Protein AF-A0A6P1C0Z7-F1 (afdb_monomer_lite)

pLDDT: mean 89.21, std 9.03, range [51.41, 97.88]

Secondary structure (DSSP, 8-state):
---SPPP-PPP--HHHHHHTS--EEEEE--STT--EEEEEEEEEEE-TTS-EEEETTEEEEEPP-SEEEEEEEE-S--

Structure (mmCIF, N/CA/C/O backbone):
data_AF-A0A6P1C0Z7-F1
#
_entry.id   AF-A0A6P1C0Z7-F1
#
loop_
_atom_site.group_PDB
_atom_site.id
_atom_site.type_symbol
_atom_site.label_atom_id
_atom_site.label_alt_id
_atom_site.label_comp_id
_atom_site.label_asym_id
_atom_site.label_entity_id
_atom_site.label_seq_id
_atom_site.pdbx_PDB_ins_code
_atom_site.Cartn_x
_atom_site.Cartn_y
_atom_site.Cartn_z
_atom_site.occupancy
_atom_site.B_iso_or_equiv
_atom_site.auth_seq_id
_atom_site.auth_comp_id
_atom_site.auth_asym_id
_atom_site.auth_atom_id
_atom_site.pdbx_PDB_model_num
ATOM 1 N N . PRO A 1 1 ? 25.627 -2.529 -30.055 1.00 70.25 1 PRO A N 1
ATOM 2 C CA . PRO A 1 1 ? 25.061 -3.612 -29.205 1.00 70.25 1 PRO A CA 1
ATOM 3 C C . PRO A 1 1 ? 24.770 -3.102 -27.785 1.00 70.25 1 PRO A C 1
ATOM 5 O O . PRO A 1 1 ? 25.518 -2.266 -27.285 1.00 70.25 1 PRO A O 1
ATOM 8 N N . ARG A 1 2 ? 23.677 -3.557 -27.160 1.00 68.00 2 ARG A N 1
ATOM 9 C CA . ARG A 1 2 ? 23.300 -3.156 -25.791 1.00 68.00 2 ARG A CA 1
ATOM 10 C C . ARG A 1 2 ? 24.214 -3.879 -24.791 1.00 68.00 2 ARG A C 1
ATOM 12 O O . ARG A 1 2 ? 24.387 -5.084 -24.924 1.00 68.00 2 ARG A O 1
ATOM 19 N N . LYS A 1 3 ? 24.816 -3.151 -23.841 1.00 74.81 3 LYS A N 1
ATOM 20 C CA . LYS A 1 3 ? 25.781 -3.704 -22.864 1.00 74.81 3 LYS A CA 1
ATOM 21 C C . LYS A 1 3 ? 25.146 -4.193 -21.556 1.00 74.81 3 LYS A C 1
ATOM 23 O O . LYS A 1 3 ? 25.762 -4.992 -20.866 1.00 74.81 3 LYS A O 1
ATOM 28 N N . HIS A 1 4 ? 23.945 -3.724 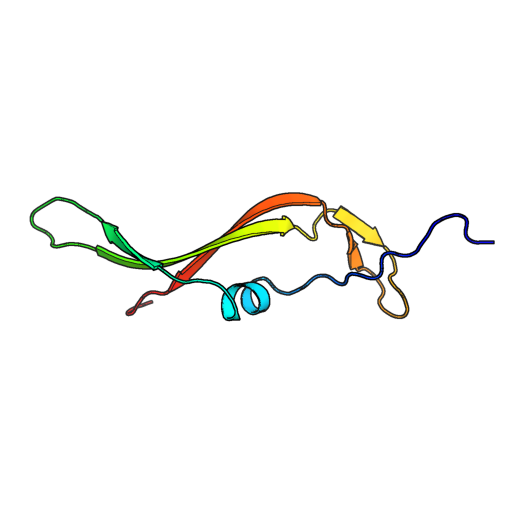-21.216 1.00 71.44 4 HIS A N 1
ATOM 29 C CA . HIS A 1 4 ? 23.302 -4.000 -19.929 1.00 71.44 4 HIS A CA 1
ATOM 30 C C . HIS A 1 4 ? 21.974 -4.739 -20.098 1.00 71.44 4 HIS A C 1
ATOM 32 O O . HIS A 1 4 ? 21.280 -4.568 -21.104 1.00 71.44 4 HIS A O 1
ATOM 38 N N . HIS A 1 5 ? 21.648 -5.556 -19.096 1.00 75.62 5 HIS A N 1
ATOM 39 C CA . HIS A 1 5 ? 20.376 -6.259 -18.984 1.00 75.62 5 HIS A CA 1
ATOM 40 C C . HIS A 1 5 ? 19.219 -5.261 -18.824 1.00 75.62 5 HIS A C 1
ATOM 42 O O . HIS A 1 5 ? 19.364 -4.235 -18.159 1.00 75.62 5 HIS A O 1
ATOM 48 N N . VAL A 1 6 ? 18.080 -5.556 -19.450 1.00 73.00 6 VAL A N 1
ATOM 49 C CA . VAL A 1 6 ? 16.846 -4.783 -19.271 1.00 73.00 6 VAL A CA 1
ATOM 50 C C . VAL A 1 6 ? 16.111 -5.386 -18.076 1.00 73.00 6 VAL A C 1
ATOM 52 O O . VAL A 1 6 ? 15.814 -6.574 -18.146 1.00 73.00 6 VAL A O 1
ATOM 55 N N . PRO A 1 7 ? 15.826 -4.617 -17.008 1.00 73.88 7 PRO A N 1
ATOM 56 C CA . PRO A 1 7 ? 15.016 -5.097 -15.895 1.00 73.88 7 PRO A CA 1
ATOM 57 C C . PRO A 1 7 ? 13.685 -5.650 -16.401 1.00 73.88 7 PRO A C 1
ATOM 59 O O . PRO A 1 7 ? 13.067 -5.059 -17.285 1.00 73.88 7 PRO A O 1
ATOM 62 N N . ASP A 1 8 ? 13.248 -6.770 -15.843 1.00 75.12 8 ASP A N 1
ATOM 63 C CA . ASP A 1 8 ? 12.014 -7.464 -16.210 1.00 75.12 8 ASP A CA 1
ATOM 64 C C . ASP A 1 8 ? 10.829 -7.122 -15.291 1.00 75.12 8 ASP A C 1
ATOM 66 O O . ASP A 1 8 ? 9.691 -7.483 -15.588 1.00 75.12 8 ASP A O 1
ATOM 70 N N . ILE A 1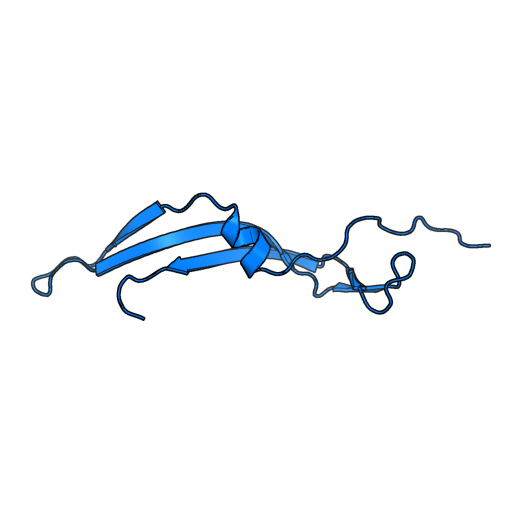 9 ? 11.075 -6.380 -14.207 1.00 78.19 9 ILE A N 1
ATOM 71 C CA . ILE A 1 9 ? 10.061 -5.995 -13.223 1.00 78.19 9 ILE A CA 1
ATOM 72 C C . ILE A 1 9 ? 9.423 -4.660 -13.619 1.00 78.19 9 ILE A C 1
ATOM 74 O O . ILE A 1 9 ? 10.090 -3.626 -13.675 1.00 78.19 9 ILE A O 1
ATOM 78 N N . LEU A 1 10 ? 8.111 -4.679 -13.855 1.00 87.31 10 LEU A N 1
ATOM 79 C CA . LEU A 1 10 ? 7.303 -3.473 -14.040 1.00 87.31 10 LEU A CA 1
ATOM 80 C C . LEU A 1 10 ? 6.902 -2.871 -12.690 1.00 87.31 10 LEU A C 1
ATOM 82 O O . LEU A 1 10 ? 6.749 -3.588 -11.698 1.00 87.31 10 LEU A O 1
ATOM 86 N N . SER A 1 11 ? 6.684 -1.555 -12.662 1.00 88.94 11 SER A N 1
ATOM 87 C CA . SER A 1 11 ? 6.073 -0.915 -11.499 1.00 88.94 11 SER A CA 1
ATOM 88 C C . SER A 1 11 ? 4.633 -1.406 -11.316 1.00 88.94 11 SER A C 1
ATOM 90 O O . SER A 1 11 ? 3.924 -1.724 -12.272 1.00 88.94 11 SER A O 1
ATOM 92 N N . ILE A 1 12 ? 4.206 -1.497 -10.059 1.00 91.56 12 ILE A N 1
ATOM 93 C CA . ILE A 1 12 ? 2.865 -1.940 -9.670 1.00 91.56 12 ILE A CA 1
ATOM 94 C C . ILE A 1 12 ? 2.195 -0.776 -8.946 1.00 91.56 12 ILE A C 1
ATOM 96 O O . ILE A 1 12 ? 2.837 -0.083 -8.154 1.00 91.56 12 ILE A O 1
ATOM 100 N N . ALA A 1 13 ? 0.907 -0.548 -9.205 1.00 93.94 13 ALA A N 1
ATOM 101 C CA . ALA A 1 13 ? 0.173 0.502 -8.512 1.00 93.94 13 ALA A CA 1
A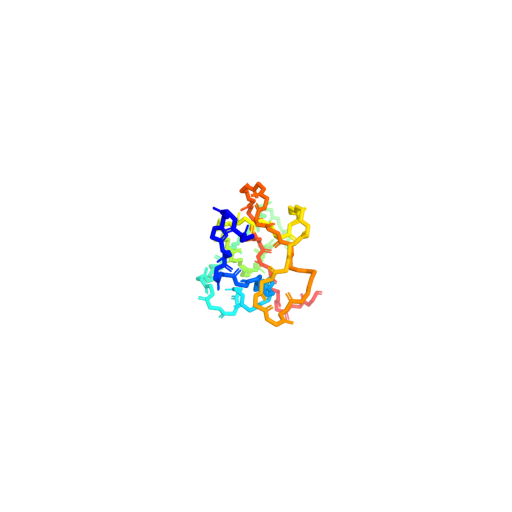TOM 102 C C . ALA A 1 13 ? 0.094 0.208 -7.002 1.00 93.94 13 ALA A C 1
ATOM 104 O O . ALA A 1 13 ? -0.124 -0.933 -6.587 1.00 93.94 13 ALA A O 1
ATOM 105 N N . ALA A 1 14 ? 0.206 1.249 -6.173 1.00 95.25 14 ALA A N 1
ATOM 106 C CA . ALA A 1 14 ? 0.152 1.115 -4.715 1.00 95.25 14 ALA A CA 1
ATOM 107 C C . ALA A 1 14 ? -1.129 0.406 -4.234 1.00 95.25 14 ALA A C 1
ATOM 109 O O . ALA A 1 14 ? -1.076 -0.449 -3.350 1.00 95.25 14 ALA A O 1
ATOM 110 N N . GLU A 1 15 ? -2.270 0.704 -4.863 1.00 95.69 15 GLU A N 1
ATOM 111 C CA . GLU A 1 15 ? -3.553 0.051 -4.583 1.00 95.69 15 GLU A CA 1
ATOM 112 C C . GLU A 1 15 ? -3.500 -1.464 -4.826 1.00 95.69 15 GLU A C 1
ATOM 114 O O . GLU A 1 15 ? -3.946 -2.240 -3.982 1.00 95.69 15 GLU A O 1
ATOM 119 N N . GLN A 1 16 ? -2.895 -1.903 -5.934 1.00 96.44 16 GLN A N 1
ATOM 120 C CA . GLN A 1 16 ? -2.770 -3.327 -6.262 1.00 96.44 16 GLN A CA 1
ATOM 121 C C . GLN A 1 16 ? -1.899 -4.068 -5.241 1.00 96.44 16 GLN A C 1
ATOM 123 O O . GLN A 1 16 ? -2.238 -5.181 -4.836 1.00 96.44 16 GLN A O 1
ATOM 128 N N . MET A 1 17 ? -0.810 -3.449 -4.768 1.00 95.81 17 MET A N 1
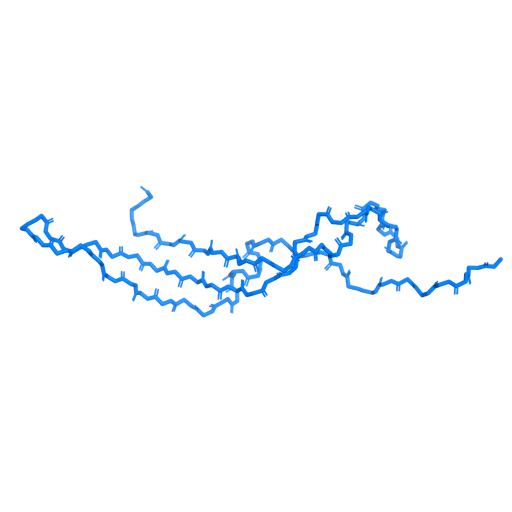ATOM 129 C CA . MET A 1 17 ? 0.004 -4.030 -3.693 1.00 95.81 17 MET A CA 1
ATOM 130 C C . MET A 1 17 ? -0.812 -4.171 -2.400 1.00 95.81 17 MET A C 1
ATOM 132 O O . MET A 1 17 ? -0.804 -5.229 -1.766 1.00 95.81 17 MET A O 1
ATOM 136 N N . LEU A 1 18 ? -1.568 -3.130 -2.035 1.00 97.00 18 LEU A N 1
ATOM 137 C CA . LEU A 1 18 ? -2.399 -3.102 -0.829 1.00 97.00 18 LEU A CA 1
ATOM 138 C C . LEU A 1 18 ? -3.587 -4.074 -0.871 1.00 97.00 18 LEU A C 1
ATOM 140 O O . LEU A 1 18 ? -3.977 -4.591 0.180 1.00 97.00 18 LEU A O 1
ATOM 144 N N . ALA A 1 19 ? -4.129 -4.372 -2.054 1.00 95.81 19 ALA A N 1
ATOM 145 C CA . ALA A 1 19 ? -5.219 -5.334 -2.226 1.00 95.81 19 ALA A CA 1
ATOM 146 C C . ALA A 1 19 ? -4.852 -6.735 -1.701 1.00 95.81 19 ALA A C 1
ATOM 148 O O . ALA A 1 19 ? -5.688 -7.424 -1.121 1.00 95.81 19 ALA A O 1
ATOM 149 N N . SER A 1 20 ? -3.582 -7.128 -1.841 1.00 94.56 20 SER A N 1
ATOM 150 C CA . SER A 1 20 ? -3.042 -8.407 -1.348 1.00 94.56 20 SER A CA 1
ATOM 151 C C . SER A 1 20 ? -2.427 -8.344 0.059 1.00 94.56 20 SER A C 1
ATOM 153 O O . SER A 1 20 ? -1.941 -9.352 0.580 1.00 94.56 20 SER A O 1
ATOM 155 N N . ALA A 1 21 ? -2.413 -7.169 0.693 1.00 96.62 21 ALA A N 1
ATOM 156 C CA . ALA A 1 21 ? -1.678 -6.953 1.931 1.00 96.62 21 ALA A CA 1
ATOM 157 C C . ALA A 1 21 ? -2.356 -7.561 3.168 1.00 96.62 21 ALA A C 1
ATOM 159 O O . ALA A 1 21 ? -3.569 -7.762 3.234 1.00 96.62 21 ALA A O 1
ATOM 160 N N . LYS A 1 22 ? -1.558 -7.791 4.219 1.00 96.94 22 LYS A N 1
ATOM 161 C CA . LYS A 1 22 ? -2.072 -8.187 5.536 1.00 96.94 22 LYS A CA 1
ATOM 162 C C . LYS A 1 22 ? -2.531 -6.954 6.311 1.00 96.94 22 LYS A C 1
ATOM 164 O O . LYS A 1 22 ? -1.715 -6.180 6.805 1.00 96.94 22 LYS A O 1
ATOM 169 N N . TRP A 1 23 ? -3.843 -6.819 6.457 1.00 97.44 23 TRP A N 1
ATOM 170 C CA . TRP A 1 23 ? -4.474 -5.733 7.201 1.00 97.44 23 TRP A CA 1
ATOM 171 C C . TRP A 1 23 ? -4.608 -6.064 8.688 1.00 97.44 23 TRP A C 1
ATOM 173 O O . TRP A 1 23 ? -5.004 -7.172 9.054 1.00 97.44 23 TRP A O 1
ATOM 183 N N . LYS A 1 24 ? -4.344 -5.083 9.552 1.00 97.31 24 LYS A N 1
ATOM 184 C CA . LYS A 1 24 ? -4.529 -5.184 11.004 1.00 97.31 24 LYS A CA 1
ATOM 185 C C . LYS A 1 24 ? -5.431 -4.070 11.505 1.00 97.31 24 LYS A C 1
ATOM 187 O O . LYS A 1 24 ? -5.236 -2.906 11.169 1.00 97.31 24 LYS A O 1
ATOM 192 N N . THR A 1 25 ? -6.398 -4.425 12.342 1.00 96.00 25 THR A N 1
ATOM 193 C CA . THR A 1 25 ? -7.202 -3.437 13.063 1.00 96.00 25 THR A CA 1
ATOM 194 C C . THR A 1 25 ? -6.364 -2.843 14.185 1.00 96.00 25 THR A C 1
ATOM 196 O O . THR A 1 25 ? -5.902 -3.563 15.069 1.00 96.00 25 THR A O 1
ATOM 199 N N . VAL A 1 26 ? -6.197 -1.527 14.162 1.00 94.62 26 VAL A N 1
ATOM 200 C CA . VAL A 1 26 ? -5.530 -0.766 15.217 1.00 94.62 26 VAL A CA 1
ATOM 201 C C . VAL A 1 26 ? -6.588 0.059 15.932 1.00 94.62 26 VAL A C 1
ATOM 203 O O . VAL A 1 26 ? -7.454 0.663 15.298 1.00 94.62 26 VAL A O 1
ATOM 206 N N . SER A 1 27 ? -6.527 0.077 17.263 1.00 92.94 27 SER A N 1
ATOM 207 C CA . SER A 1 27 ? -7.356 0.954 18.085 1.00 92.94 27 SER A CA 1
ATOM 208 C C . SER A 1 27 ? -6.480 1.863 18.929 1.00 92.94 27 SER A C 1
ATOM 210 O O . SER A 1 27 ? -5.613 1.365 19.647 1.00 92.94 27 SER A O 1
ATOM 212 N N . TRP A 1 28 ? -6.722 3.166 18.877 1.00 93.50 28 TRP A N 1
ATOM 213 C CA . TRP A 1 28 ? -5.926 4.164 19.591 1.00 93.50 28 TRP A CA 1
ATOM 214 C C . TRP A 1 28 ? -6.823 5.214 20.244 1.00 93.50 28 TRP A C 1
ATOM 216 O O . TRP A 1 28 ? -8.052 5.131 20.174 1.00 93.50 28 TRP A O 1
ATOM 226 N N . ARG A 1 29 ? -6.177 6.198 20.878 1.00 93.62 29 ARG A N 1
ATOM 227 C CA . ARG A 1 29 ? -6.752 7.193 21.791 1.00 93.62 29 ARG A CA 1
ATOM 228 C C . ARG A 1 29 ? -7.093 6.604 23.163 1.00 93.62 29 ARG A C 1
ATOM 230 O O . ARG A 1 29 ? -7.831 5.629 23.280 1.00 93.62 29 ARG A O 1
ATOM 237 N N . SER A 1 30 ? -6.551 7.248 24.192 1.00 86.56 30 SER A N 1
ATOM 238 C CA . SER A 1 30 ? -6.937 7.068 25.591 1.00 86.56 30 SER A CA 1
ATOM 239 C C . SER A 1 30 ? -7.659 8.338 26.045 1.00 86.56 30 SER A C 1
ATOM 241 O O . SER A 1 30 ? -7.207 9.436 25.723 1.00 86.56 30 SER A O 1
ATOM 243 N N . GLY A 1 31 ? -8.810 8.206 26.705 1.00 88.06 31 GLY A N 1
ATOM 244 C CA . GLY A 1 31 ? -9.644 9.330 27.144 1.00 88.06 31 GLY A CA 1
ATOM 245 C C . GLY A 1 31 ? -11.145 9.056 27.022 1.00 88.06 31 GLY A C 1
ATOM 246 O O . GLY A 1 31 ? -11.566 7.994 26.565 1.00 88.06 31 GLY A O 1
ATOM 247 N N . THR A 1 32 ? -11.971 10.030 27.408 1.00 92.56 32 THR A N 1
ATOM 248 C CA . THR A 1 32 ? -13.435 9.870 27.527 1.00 92.56 32 THR A CA 1
ATOM 249 C C . THR A 1 32 ? -14.192 9.929 26.199 1.00 92.56 32 THR A C 1
ATOM 251 O O . THR A 1 32 ? -15.325 9.469 26.121 1.00 92.56 32 THR A O 1
ATOM 254 N N . LYS A 1 33 ? -13.572 10.421 25.118 1.00 87.38 33 LYS A N 1
ATOM 255 C CA . LYS A 1 33 ? -14.212 10.529 23.791 1.00 87.38 33 LYS A CA 1
ATOM 256 C C . LYS A 1 33 ? -14.335 9.188 23.035 1.00 87.38 33 LYS A C 1
ATOM 258 O O . LYS A 1 33 ? -14.722 9.187 21.872 1.00 87.38 33 LYS A O 1
ATOM 263 N N . GLY A 1 34 ? -14.007 8.052 23.658 1.00 89.62 34 GLY A N 1
ATOM 264 C CA . GLY A 1 34 ? -14.040 6.709 23.054 1.00 89.62 34 GLY A CA 1
ATOM 265 C C . GLY A 1 34 ? -12.776 6.362 22.256 1.00 89.62 34 GLY A C 1
ATOM 266 O O . GLY A 1 34 ? -11.967 7.240 21.961 1.00 89.62 34 GLY A O 1
ATOM 267 N N . ARG A 1 35 ? -12.579 5.091 21.887 1.00 91.31 35 ARG A N 1
ATOM 268 C CA . ARG A 1 35 ? -11.407 4.645 21.100 1.00 91.31 35 ARG A CA 1
ATOM 269 C C . ARG A 1 35 ? -11.642 4.847 19.605 1.00 91.31 35 ARG A C 1
ATOM 271 O O . ARG A 1 35 ? -12.703 4.492 19.099 1.00 91.31 35 ARG A O 1
ATOM 278 N N . LEU A 1 36 ? -10.634 5.361 18.907 1.00 91.94 36 LEU A N 1
ATOM 279 C CA . LEU A 1 36 ? -10.598 5.345 17.445 1.00 91.94 36 LEU A CA 1
ATOM 280 C C . LEU A 1 36 ? -10.219 3.943 16.967 1.00 91.94 36 LEU A C 1
ATOM 282 O O . LEU A 1 36 ? -9.473 3.242 17.654 1.00 91.94 36 LEU A O 1
ATOM 286 N N . LYS A 1 37 ? -10.752 3.528 15.815 1.00 92.88 37 LYS A N 1
ATOM 287 C CA . LYS A 1 37 ? -10.460 2.235 15.186 1.00 92.88 37 LYS A CA 1
ATOM 288 C C . LYS A 1 37 ? -10.358 2.406 13.673 1.00 92.88 37 LYS A C 1
ATOM 290 O O . LYS A 1 37 ? -11.252 2.989 13.070 1.00 92.88 37 LYS A O 1
ATOM 295 N N . ALA A 1 38 ? -9.313 1.846 13.076 1.00 95.25 38 ALA A N 1
ATOM 296 C CA . ALA A 1 38 ? -9.163 1.713 11.628 1.00 95.25 38 ALA A CA 1
ATOM 297 C C . ALA A 1 38 ? -8.327 0.472 11.304 1.00 95.25 38 ALA A C 1
ATOM 299 O O . ALA A 1 38 ? -7.674 -0.099 12.187 1.00 95.25 38 ALA A O 1
ATOM 300 N N . ARG A 1 39 ? -8.359 0.035 10.045 1.00 96.38 39 ARG A N 1
ATOM 301 C CA . ARG A 1 39 ? -7.494 -1.039 9.552 1.00 96.38 39 ARG A CA 1
ATOM 302 C C . ARG A 1 39 ? -6.315 -0.422 8.818 1.00 96.38 39 ARG A C 1
ATOM 304 O O . ARG A 1 39 ? -6.508 0.436 7.964 1.00 96.38 39 ARG A O 1
ATOM 311 N N . PHE A 1 40 ? -5.118 -0.899 9.127 1.00 97.06 40 PHE A N 1
ATOM 312 C CA . PHE A 1 40 ? -3.892 -0.487 8.458 1.00 97.06 40 PHE A CA 1
ATOM 313 C C . PHE A 1 40 ? -3.179 -1.681 7.838 1.00 97.06 40 PHE A C 1
ATOM 315 O O . PHE A 1 40 ? -3.203 -2.785 8.389 1.00 97.06 40 PHE A O 1
ATOM 322 N N . ALA A 1 41 ? -2.511 -1.439 6.719 1.00 97.88 41 ALA A N 1
ATOM 323 C CA . ALA A 1 41 ? -1.511 -2.326 6.142 1.00 97.88 41 ALA A CA 1
ATOM 324 C C . ALA A 1 41 ? -0.200 -1.54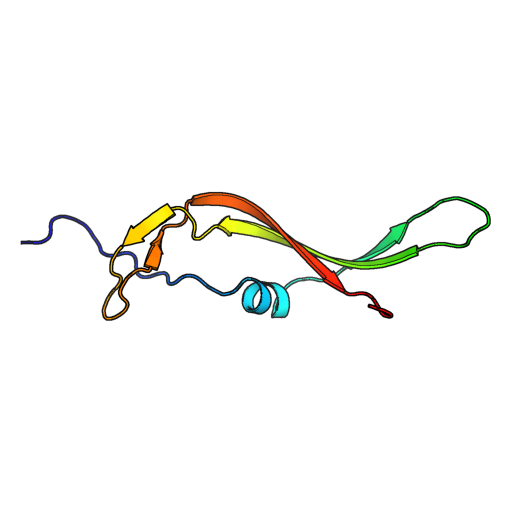9 5.988 1.00 97.88 41 ALA A C 1
ATOM 326 O O . ALA A 1 41 ? -0.221 -0.352 5.715 1.00 97.88 41 ALA A O 1
ATOM 327 N N . ALA A 1 42 ? 0.930 -2.229 6.169 1.00 97.62 42 ALA A N 1
ATOM 328 C CA . ALA A 1 42 ? 2.256 -1.649 6.004 1.00 97.62 42 ALA A CA 1
ATOM 329 C C . ALA A 1 42 ? 3.124 -2.608 5.189 1.00 97.62 42 ALA A C 1
ATOM 331 O O . ALA A 1 42 ? 3.262 -3.777 5.558 1.00 97.62 42 ALA A O 1
ATOM 332 N N . LEU A 1 43 ? 3.695 -2.119 4.090 1.00 97.38 43 LEU A N 1
ATOM 333 C CA . LEU A 1 43 ? 4.599 -2.880 3.230 1.00 97.38 43 LEU A CA 1
ATOM 334 C C . LEU A 1 43 ? 5.898 -2.109 3.045 1.00 97.38 43 LEU A C 1
ATOM 336 O O . LEU A 1 43 ? 5.880 -0.894 2.841 1.00 97.38 43 LEU A O 1
ATOM 340 N N . ARG A 1 44 ? 7.018 -2.830 3.076 1.00 97.19 44 ARG A N 1
ATOM 341 C CA . ARG A 1 44 ? 8.304 -2.288 2.650 1.00 97.19 44 ARG A CA 1
ATOM 342 C C . ARG A 1 44 ? 8.362 -2.356 1.127 1.00 97.19 44 ARG A C 1
ATOM 344 O O . ARG A 1 44 ? 8.186 -3.432 0.559 1.00 97.19 44 ARG A O 1
ATOM 351 N N . VAL A 1 45 ? 8.545 -1.212 0.481 1.00 95.69 45 VAL A N 1
ATOM 352 C CA . VAL A 1 45 ? 8.539 -1.085 -0.983 1.00 95.69 45 VAL A CA 1
ATOM 353 C C . VAL A 1 45 ? 9.740 -0.270 -1.439 1.00 95.69 45 VAL A C 1
ATOM 355 O O . VAL A 1 45 ? 10.350 0.438 -0.642 1.00 95.69 45 VAL A O 1
ATOM 358 N N . ARG A 1 46 ? 10.061 -0.333 -2.728 1.00 95.06 46 ARG A N 1
ATOM 359 C CA . ARG A 1 46 ? 10.912 0.659 -3.390 1.00 95.06 46 ARG A CA 1
ATOM 360 C C . ARG A 1 46 ? 10.028 1.465 -4.321 1.00 95.06 46 ARG A C 1
ATOM 362 O O . ARG A 1 46 ? 9.357 0.876 -5.170 1.00 95.06 46 ARG A O 1
ATOM 369 N N . THR A 1 47 ? 9.972 2.773 -4.115 1.00 93.12 47 THR A N 1
ATOM 370 C CA . THR A 1 47 ? 9.108 3.647 -4.912 1.00 93.12 47 THR A CA 1
ATOM 371 C C . THR A 1 47 ? 9.596 3.649 -6.356 1.00 93.12 47 THR A C 1
ATOM 373 O O . THR A 1 47 ? 10.794 3.635 -6.607 1.00 93.12 47 THR A O 1
ATOM 376 N N . ALA A 1 48 ? 8.689 3.630 -7.329 1.00 93.12 48 ALA A N 1
ATOM 377 C CA . ALA A 1 48 ? 9.055 3.777 -8.735 1.00 93.12 48 ALA A CA 1
ATOM 378 C C . ALA A 1 48 ? 9.264 5.267 -9.069 1.00 93.12 48 ALA A C 1
ATOM 380 O O . ALA A 1 48 ? 8.516 5.841 -9.855 1.00 93.12 48 ALA A O 1
ATOM 381 N N . ASP A 1 49 ? 10.231 5.905 -8.412 1.00 91.50 49 ASP A N 1
ATOM 382 C CA . ASP A 1 49 ? 10.611 7.317 -8.564 1.00 91.50 49 ASP A CA 1
ATOM 383 C C . ASP A 1 49 ? 12.058 7.497 -9.060 1.00 91.50 49 ASP A C 1
ATOM 385 O O . ASP A 1 49 ? 12.514 8.623 -9.261 1.00 91.50 49 ASP A O 1
ATOM 389 N N . GLY A 1 50 ? 12.770 6.398 -9.325 1.00 90.81 50 GLY A N 1
ATOM 390 C CA . GLY A 1 50 ? 14.083 6.420 -9.957 1.00 90.81 50 GLY A CA 1
ATOM 391 C C . GLY A 1 50 ? 14.034 6.870 -11.426 1.00 90.81 50 GLY A C 1
ATOM 392 O O . GLY A 1 50 ? 12.957 7.095 -11.987 1.00 90.81 50 GLY A O 1
ATOM 393 N N . PRO A 1 51 ? 15.197 6.994 -12.093 1.00 89.81 51 PRO A N 1
ATOM 394 C CA . PRO A 1 51 ? 15.268 7.437 -13.483 1.00 89.81 51 PRO A CA 1
ATOM 395 C C . PRO A 1 51 ? 14.395 6.586 -14.421 1.00 89.81 51 PRO A C 1
ATOM 397 O O . PRO A 1 51 ? 14.335 5.364 -14.253 1.00 89.81 51 PRO A O 1
ATOM 400 N N . PRO A 1 52 ? 13.731 7.194 -15.420 1.00 89.06 52 PRO A N 1
ATOM 401 C CA . PRO A 1 52 ? 12.924 6.447 -16.370 1.00 89.06 52 PRO A CA 1
ATOM 402 C C . PRO A 1 52 ? 13.804 5.624 -17.318 1.00 89.06 52 PRO A C 1
ATOM 404 O O . PRO A 1 52 ? 14.802 6.101 -17.862 1.00 89.06 52 PRO A O 1
ATOM 407 N N . GLN A 1 53 ? 13.389 4.389 -17.572 1.00 87.00 53 GLN A N 1
ATOM 408 C CA . GLN A 1 53 ? 14.015 3.457 -18.495 1.00 87.00 53 GLN A CA 1
ATOM 409 C C . GLN A 1 53 ? 12.944 2.758 -19.343 1.00 87.00 53 GLN A C 1
ATOM 411 O O . GLN A 1 53 ? 11.799 2.573 -18.938 1.00 87.00 53 GLN A O 1
ATOM 416 N N . ARG A 1 54 ? 13.305 2.362 -20.565 1.00 85.38 54 ARG A N 1
ATOM 417 C CA . ARG A 1 54 ? 12.451 1.498 -21.385 1.00 85.38 54 ARG A CA 1
ATOM 418 C C . ARG A 1 54 ? 12.604 0.046 -20.935 1.00 85.38 54 ARG A C 1
ATOM 420 O O . ARG A 1 54 ? 13.720 -0.476 -20.935 1.00 85.38 54 ARG A O 1
ATOM 427 N N . ILE A 1 55 ? 11.486 -0.602 -20.628 1.00 85.06 55 ILE A N 1
ATOM 428 C CA . ILE A 1 55 ? 11.408 -2.024 -20.286 1.00 85.06 55 ILE A CA 1
ATOM 429 C C . ILE A 1 55 ? 10.536 -2.698 -21.350 1.00 85.06 55 ILE A C 1
ATOM 431 O O . ILE A 1 55 ? 9.348 -2.412 -21.454 1.00 85.06 55 ILE A O 1
ATOM 435 N N . TRP A 1 56 ? 11.134 -3.551 -22.186 1.00 82.56 56 TRP A N 1
ATOM 436 C CA . TRP A 1 56 ? 10.462 -4.198 -23.326 1.00 82.56 56 TRP A CA 1
ATOM 437 C C . TRP A 1 56 ? 9.755 -3.204 -24.283 1.00 82.56 56 TRP A C 1
ATOM 439 O O . TRP A 1 56 ? 10.387 -2.301 -24.856 1.00 82.56 56 TRP A O 1
ATOM 449 N N . ASP A 1 57 ? 8.450 -3.387 -24.496 1.00 83.38 57 ASP A N 1
ATOM 450 C CA . ASP A 1 57 ? 7.549 -2.514 -25.254 1.00 83.38 57 ASP A CA 1
ATOM 451 C C . ASP A 1 57 ? 7.067 -1.303 -24.434 1.00 83.38 57 ASP A C 1
ATOM 453 O O . ASP A 1 57 ? 6.586 -0.326 -25.010 1.00 83.38 57 ASP A O 1
ATOM 457 N N . LYS A 1 58 ? 7.247 -1.319 -23.107 1.00 81.12 58 LYS A N 1
ATOM 458 C CA . LYS A 1 58 ? 6.847 -0.235 -22.205 1.00 81.12 58 LYS A CA 1
ATOM 459 C C . LYS A 1 58 ? 7.910 0.864 -22.169 1.00 81.12 58 LYS A C 1
ATOM 461 O O . LYS A 1 58 ? 9.025 0.691 -21.670 1.00 81.12 58 LYS A O 1
ATOM 466 N N . GLY A 1 59 ? 7.558 2.030 -22.706 1.00 79.50 59 GLY A N 1
ATOM 467 C CA . GLY A 1 59 ? 8.330 3.260 -22.524 1.00 79.50 59 GLY A CA 1
ATOM 468 C C . GLY A 1 59 ? 8.144 3.854 -21.122 1.00 79.50 59 GLY A C 1
ATOM 469 O O . GLY A 1 59 ? 7.137 3.589 -20.471 1.00 79.50 59 GLY A O 1
ATOM 470 N N . GLN A 1 60 ? 9.108 4.675 -20.684 1.00 81.44 60 GLN A N 1
ATOM 471 C CA . GLN A 1 60 ? 9.020 5.519 -19.477 1.00 81.44 60 GLN A CA 1
ATOM 472 C C . GLN A 1 60 ? 8.673 4.766 -18.175 1.00 81.44 60 GLN A C 1
ATOM 474 O O . GLN A 1 60 ? 7.870 5.234 -17.374 1.00 81.44 60 GLN A O 1
ATOM 479 N N . GLN A 1 61 ? 9.266 3.591 -17.946 1.00 89.62 61 GLN A N 1
ATOM 480 C CA . GLN A 1 61 ? 9.149 2.902 -16.659 1.00 89.62 61 GLN A CA 1
ATOM 481 C C . GLN A 1 61 ? 10.168 3.472 -15.678 1.00 89.62 61 GLN A C 1
ATOM 483 O O . GLN A 1 61 ? 11.365 3.444 -15.947 1.00 89.62 61 GLN A O 1
ATOM 488 N N . HIS A 1 62 ? 9.707 3.983 -14.542 1.00 88.12 62 HIS A N 1
ATOM 489 C CA . HIS A 1 62 ? 10.604 4.436 -13.488 1.00 88.12 62 HIS A CA 1
ATOM 490 C C . HIS A 1 62 ? 11.258 3.244 -12.792 1.00 88.12 62 HIS A C 1
ATOM 492 O O . HIS A 1 62 ? 10.581 2.293 -12.390 1.00 88.12 62 HIS A O 1
ATOM 498 N N . LEU A 1 63 ? 12.581 3.302 -12.654 1.00 89.69 63 LEU A N 1
ATOM 499 C CA . LEU A 1 63 ? 13.328 2.322 -11.875 1.00 89.69 63 LEU A CA 1
ATOM 500 C C . LEU A 1 63 ? 12.977 2.433 -10.377 1.00 89.69 63 LEU A C 1
ATOM 502 O O . LEU A 1 63 ? 12.557 3.501 -9.924 1.00 89.69 63 LEU A O 1
ATOM 506 N N . PRO A 1 64 ? 13.169 1.360 -9.588 1.00 92.19 64 PRO A N 1
ATOM 507 C CA . PRO A 1 64 ? 13.011 1.433 -8.141 1.00 92.19 64 PRO A CA 1
ATOM 508 C C . PRO A 1 64 ? 14.024 2.411 -7.531 1.00 92.19 64 PRO A C 1
ATOM 510 O O . PRO A 1 64 ? 15.230 2.249 -7.724 1.00 92.19 64 PRO A O 1
ATOM 513 N N . GLY A 1 65 ? 13.539 3.397 -6.786 1.00 91.81 65 GLY A N 1
ATOM 514 C CA . GLY A 1 65 ? 14.341 4.282 -5.957 1.00 91.81 65 GLY A CA 1
ATOM 515 C C . GLY A 1 65 ? 14.558 3.715 -4.556 1.00 91.81 65 GLY A C 1
ATOM 516 O O . GLY A 1 65 ? 14.773 2.506 -4.355 1.00 91.81 65 GLY A O 1
ATOM 517 N N . ASP A 1 66 ? 14.513 4.611 -3.576 1.00 94.31 66 ASP A N 1
ATOM 518 C CA . ASP A 1 66 ? 14.813 4.285 -2.190 1.00 94.31 66 ASP A CA 1
ATOM 519 C C . ASP A 1 66 ? 13.699 3.481 -1.516 1.00 94.31 66 ASP A C 1
ATOM 521 O O . ASP A 1 66 ? 12.528 3.462 -1.909 1.00 94.31 66 ASP A O 1
ATOM 525 N N . GLU A 1 67 ? 14.099 2.759 -0.475 1.00 96.44 67 G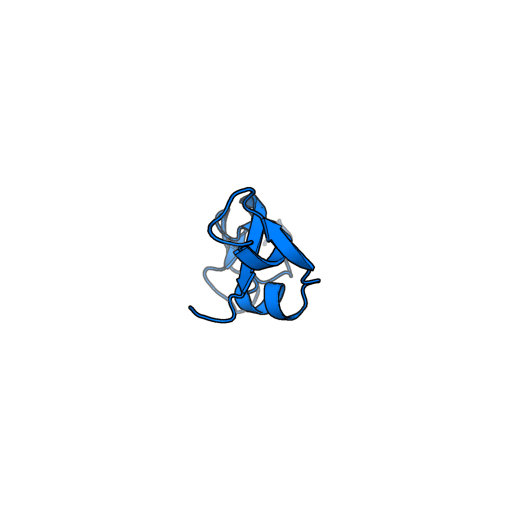LU A N 1
ATOM 526 C CA . GLU A 1 67 ? 13.198 1.895 0.261 1.00 96.44 67 GLU A CA 1
ATOM 527 C C . GLU A 1 67 ? 12.271 2.736 1.159 1.00 96.44 67 GLU A C 1
ATOM 529 O O . GLU A 1 67 ? 12.713 3.387 2.112 1.00 96.44 67 GLU A O 1
ATOM 534 N N . ALA A 1 68 ? 10.961 2.657 0.923 1.00 96.44 68 ALA A N 1
ATOM 535 C CA . ALA A 1 68 ? 9.908 3.389 1.629 1.00 96.44 68 ALA A CA 1
ATOM 536 C C . ALA A 1 68 ? 8.896 2.447 2.311 1.00 96.44 68 ALA A C 1
ATOM 538 O O . ALA A 1 68 ? 8.918 1.224 2.133 1.00 96.44 68 ALA A O 1
ATOM 539 N N . TRP A 1 69 ? 8.057 3.004 3.184 1.00 97.56 69 TRP A N 1
ATOM 540 C CA . TRP A 1 69 ? 6.892 2.306 3.723 1.00 97.56 69 TRP A CA 1
ATOM 541 C C . TRP A 1 69 ? 5.656 2.750 2.953 1.00 97.56 69 TRP A C 1
ATOM 543 O O . TRP A 1 69 ? 5.326 3.933 2.947 1.00 97.56 69 TRP A O 1
ATOM 553 N N . LEU A 1 70 ? 4.950 1.798 2.346 1.00 97.12 70 LEU A N 1
ATOM 554 C CA . LEU A 1 70 ? 3.601 2.021 1.844 1.00 97.12 70 LEU A CA 1
ATOM 555 C C . LEU A 1 70 ? 2.612 1.702 2.963 1.00 97.12 70 LEU A C 1
ATOM 557 O O . LEU A 1 70 ? 2.540 0.554 3.414 1.00 97.12 70 LEU A O 1
ATOM 561 N N . ILE A 1 71 ? 1.862 2.712 3.401 1.00 97.50 71 ILE A N 1
ATOM 562 C CA . ILE A 1 71 ? 0.829 2.573 4.427 1.00 97.50 71 ILE A CA 1
ATOM 563 C C . ILE A 1 71 ? -0.544 2.702 3.773 1.00 97.50 71 ILE A C 1
ATOM 565 O O . ILE A 1 71 ? -0.867 3.734 3.192 1.00 97.50 71 ILE A O 1
ATOM 569 N N . GLY A 1 72 ? -1.350 1.649 3.880 1.00 97.06 72 GLY A N 1
ATOM 570 C CA . GLY A 1 72 ? -2.763 1.688 3.522 1.00 97.06 72 GLY A CA 1
ATOM 571 C C . GLY A 1 72 ? -3.614 1.949 4.756 1.00 97.06 72 GLY A C 1
ATOM 572 O O . GLY A 1 72 ? -3.387 1.334 5.798 1.00 97.06 72 GLY A O 1
ATOM 573 N N . GLU A 1 73 ? -4.614 2.815 4.625 1.00 96.12 73 GLU A N 1
ATOM 574 C CA . GLU A 1 73 ? -5.621 3.075 5.652 1.00 96.12 73 GLU A CA 1
ATOM 575 C C . GLU A 1 73 ? -7.017 2.718 5.123 1.00 96.12 73 GLU A C 1
ATOM 577 O O . GLU A 1 73 ? -7.403 3.119 4.029 1.00 96.12 73 GLU A O 1
ATOM 582 N N . GLN A 1 74 ? -7.783 1.968 5.915 1.00 94.12 74 GLN A N 1
ATOM 583 C CA . GLN A 1 74 ? -9.193 1.667 5.672 1.00 94.12 74 GLN A CA 1
ATOM 584 C C . GLN A 1 74 ? -10.013 2.071 6.899 1.00 94.12 74 GLN A C 1
ATOM 586 O O . GLN A 1 74 ? -9.859 1.501 7.988 1.00 94.12 74 GLN A O 1
ATOM 591 N N . ARG A 1 75 ? -10.916 3.036 6.711 1.00 86.62 75 ARG A N 1
ATOM 592 C CA . ARG A 1 75 ? -11.891 3.474 7.718 1.00 86.62 75 ARG A CA 1
ATOM 593 C C . ARG A 1 75 ? -13.288 2.980 7.352 1.00 86.62 75 ARG A C 1
ATOM 595 O O . ARG A 1 75 ? -13.612 2.837 6.181 1.00 86.62 75 ARG A O 1
ATOM 602 N N . ALA A 1 76 ? -14.115 2.728 8.365 1.00 76.69 76 ALA A N 1
ATOM 603 C CA . ALA A 1 76 ? -15.528 2.389 8.164 1.00 76.69 76 ALA A CA 1
ATOM 604 C C . ALA A 1 76 ? -16.369 3.611 7.740 1.00 76.69 76 ALA A C 1
ATOM 606 O O . ALA A 1 76 ? -17.382 3.462 7.069 1.00 76.69 76 ALA A O 1
ATOM 607 N N . SER A 1 77 ? -15.928 4.812 8.118 1.00 71.62 77 SER A N 1
ATOM 608 C CA . SER A 1 77 ? -16.433 6.101 7.648 1.00 71.62 77 SER A CA 1
ATOM 609 C C . SER A 1 77 ? -15.240 6.870 7.088 1.00 71.62 77 SER A C 1
ATOM 611 O O . SER A 1 77 ? -14.253 7.011 7.814 1.00 71.62 77 SER A O 1
ATOM 613 N N . GLY A 1 78 ? -15.316 7.283 5.821 1.00 51.41 78 GLY A N 1
ATOM 614 C CA . GLY A 1 78 ? -14.248 8.016 5.124 1.00 51.41 78 GLY A CA 1
ATOM 615 C C . GLY A 1 78 ? -13.726 9.201 5.923 1.00 51.41 78 GLY A C 1
ATOM 616 O O . GLY A 1 78 ? -14.574 9.970 6.425 1.00 51.41 78 GLY A O 1
#

Sequence (78 aa):
PRKHHVPDILSIAAEQMLASAKWKTVSWRSGTKGRLKARFAALRVRTADGPPQRIWDKGQQHLPGDEAWLIGEQRASG

Foldseek 3Di:
DDDDDADQDFDDDLVVVVVPFDKDWDWDDDDDVDIDIWIKGKDWAFDLPAFFDDHVPDGGGRDGHDIDIRMDIGDPPD

InterPro domains:
  IPR039365 Transposase IS701-like [PTHR33627] (1-78)

Radius of gyration: 18.45 Å; chains: 1; bounding box: 42×19×57 Å

Organism: NCBI:txid2594946